Protein AF-A0A1W2CS95-F1 (afdb_monomer_lite)

Secondary structure (DSSP, 8-state):
-HHHHHHHHHHHHHHHHHHHHHHHHHHHHTSTTHHHHHHHHHHH-HHHHHHHHHHHHHHHS-S-S--TTPPPP-

Structure (mmCIF, N/CA/C/O backbone):
data_AF-A0A1W2CS95-F1
#
_entry.id   AF-A0A1W2CS95-F1
#
loop_
_atom_site.group_PDB
_atom_site.id
_atom_site.type_symbol
_atom_site.label_atom_id
_atom_site.label_alt_id
_atom_site.label_comp_id
_atom_site.label_asym_id
_atom_site.label_entity_id
_atom_site.label_seq_id
_atom_site.pdbx_PDB_ins_code
_atom_site.Cartn_x
_atom_site.Cartn_y
_atom_site.Cartn_z
_atom_site.occupancy
_atom_site.B_iso_or_equiv
_atom_site.auth_seq_id
_atom_site.auth_comp_id
_atom_site.auth_asym_id
_atom_site.auth_atom_id
_atom_site.pdbx_PDB_model_num
ATOM 1 N N . MET A 1 1 ? 10.037 2.477 -32.344 1.00 71.62 1 MET A N 1
ATOM 2 C CA . MET A 1 1 ? 9.406 1.494 -31.434 1.00 71.62 1 MET A CA 1
ATOM 3 C C . MET A 1 1 ? 10.213 1.349 -30.147 1.00 71.62 1 MET A C 1
ATOM 5 O O . MET A 1 1 ? 9.617 1.301 -29.082 1.00 71.62 1 MET A O 1
ATOM 9 N N . ASP A 1 2 ? 11.544 1.386 -30.214 1.00 87.38 2 ASP A N 1
ATOM 10 C CA . ASP A 1 2 ? 12.442 1.147 -29.068 1.00 87.38 2 ASP A CA 1
ATOM 11 C C . ASP A 1 2 ? 12.322 2.181 -27.942 1.00 87.38 2 ASP A C 1
ATOM 13 O O . ASP A 1 2 ? 12.332 1.829 -26.766 1.00 87.38 2 ASP A O 1
ATOM 17 N N . LEU A 1 3 ? 12.110 3.455 -28.285 1.00 90.88 3 LEU A N 1
ATOM 18 C CA . LEU A 1 3 ? 11.890 4.510 -27.291 1.00 90.88 3 LEU A CA 1
ATOM 19 C C . LEU A 1 3 ? 10.586 4.307 -26.503 1.00 90.88 3 LEU A C 1
ATOM 21 O O . LEU A 1 3 ? 10.564 4.513 -25.293 1.00 90.88 3 LEU A O 1
ATOM 25 N N . LEU A 1 4 ? 9.514 3.852 -27.163 1.00 92.75 4 LEU A N 1
ATOM 26 C CA . LEU A 1 4 ? 8.244 3.548 -26.493 1.00 92.75 4 LEU A CA 1
ATOM 27 C C . LEU A 1 4 ? 8.400 2.371 -25.525 1.00 92.75 4 LEU A C 1
ATOM 29 O O . LEU A 1 4 ? 7.900 2.441 -24.405 1.00 92.75 4 LEU A O 1
ATOM 33 N N . PHE A 1 5 ? 9.141 1.330 -25.919 1.00 94.12 5 PHE A N 1
ATOM 34 C CA . PHE A 1 5 ? 9.465 0.216 -25.027 1.00 94.12 5 PHE A CA 1
ATOM 35 C C . PHE A 1 5 ? 10.322 0.655 -23.838 1.00 94.12 5 PHE A C 1
ATOM 37 O O . PHE A 1 5 ? 10.033 0.259 -22.712 1.00 94.12 5 PHE A O 1
ATOM 44 N N . GLY A 1 6 ? 11.324 1.511 -24.058 1.00 93.81 6 GLY A N 1
ATOM 45 C CA . GLY A 1 6 ? 12.160 2.053 -22.986 1.00 93.81 6 GLY A CA 1
ATOM 46 C C . GLY A 1 6 ? 11.358 2.860 -21.962 1.00 93.81 6 GLY A C 1
ATOM 47 O O . GLY A 1 6 ? 11.493 2.642 -20.759 1.00 93.81 6 GLY A O 1
ATOM 48 N N . VAL A 1 7 ? 10.464 3.738 -22.428 1.00 95.25 7 VAL A N 1
ATOM 49 C CA . VAL A 1 7 ? 9.579 4.522 -21.550 1.00 95.25 7 VAL A CA 1
ATOM 50 C C . VAL A 1 7 ? 8.588 3.621 -20.812 1.00 95.25 7 VAL A C 1
ATOM 52 O O . VAL A 1 7 ? 8.391 3.792 -19.610 1.00 95.25 7 VAL A O 1
ATOM 55 N N . ALA A 1 8 ? 7.994 2.636 -21.492 1.00 95.25 8 ALA A N 1
ATOM 56 C CA . ALA A 1 8 ? 7.069 1.694 -20.867 1.00 95.25 8 ALA A CA 1
ATOM 57 C C . ALA A 1 8 ? 7.758 0.846 -19.788 1.00 95.25 8 ALA A C 1
ATOM 59 O O . ALA A 1 8 ? 7.224 0.701 -18.689 1.00 95.25 8 ALA A O 1
ATOM 60 N N . ALA A 1 9 ? 8.961 0.337 -20.064 1.00 95.06 9 ALA A N 1
ATOM 61 C CA . ALA A 1 9 ? 9.738 -0.439 -19.106 1.00 95.06 9 ALA A CA 1
ATOM 62 C C . ALA A 1 9 ? 10.095 0.401 -17.871 1.00 95.06 9 ALA A C 1
ATOM 64 O O . ALA A 1 9 ? 9.799 -0.014 -16.750 1.00 95.06 9 ALA A O 1
ATOM 65 N N . LEU A 1 10 ? 10.637 1.607 -18.072 1.00 96.19 10 LEU A N 1
ATOM 66 C CA . LEU A 1 10 ? 11.023 2.501 -16.978 1.00 96.19 10 LEU A CA 1
ATOM 67 C C . LEU A 1 10 ? 9.814 2.961 -16.147 1.00 96.19 10 LEU A C 1
ATOM 69 O O . LEU A 1 10 ? 9.909 3.073 -14.928 1.00 96.19 10 LEU A O 1
ATOM 73 N N . GLY A 1 11 ? 8.672 3.204 -16.795 1.00 96.88 11 GLY A N 1
ATOM 74 C CA . GLY A 1 11 ? 7.439 3.632 -16.135 1.00 96.88 11 GLY A CA 1
ATOM 75 C C . GLY A 1 11 ? 6.679 2.506 -15.434 1.00 96.88 11 GLY A C 1
ATOM 76 O O . GLY A 1 11 ? 5.976 2.768 -14.461 1.00 96.88 11 GLY A O 1
ATOM 77 N N . SER A 1 12 ? 6.820 1.255 -15.882 1.00 96.44 12 SER A N 1
ATOM 78 C CA . SER A 1 12 ? 6.011 0.127 -15.393 1.00 96.44 12 SER A CA 1
ATOM 79 C C . SER A 1 12 ? 6.127 -0.091 -13.881 1.00 96.44 12 SER A C 1
ATOM 81 O O . SER A 1 12 ? 5.115 -0.219 -13.189 1.00 96.44 12 SER A O 1
ATOM 83 N N . VAL A 1 13 ? 7.349 -0.070 -13.351 1.00 96.31 13 VAL A N 1
ATOM 84 C CA . VAL A 1 13 ? 7.639 -0.292 -11.929 1.00 96.31 13 VAL A CA 1
ATOM 85 C C . VAL A 1 13 ? 7.071 0.826 -11.044 1.00 96.31 13 VAL A C 1
ATOM 87 O O . VAL A 1 13 ? 6.272 0.513 -10.156 1.00 96.31 13 VAL A O 1
ATOM 90 N N . PRO A 1 14 ? 7.398 2.119 -11.259 1.00 97.38 14 PRO A N 1
ATOM 91 C CA . PRO A 1 1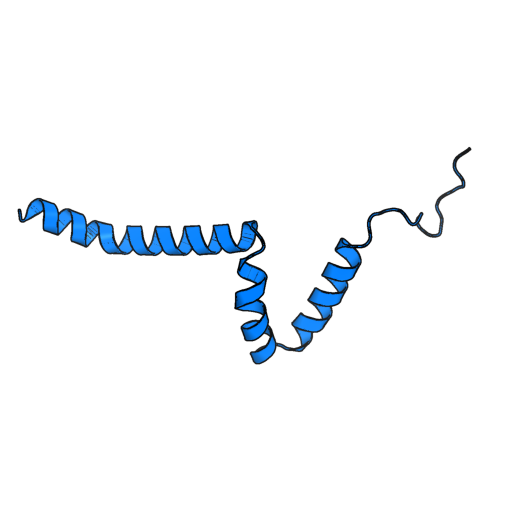4 ? 6.854 3.189 -10.430 1.00 97.38 14 PRO A CA 1
ATOM 92 C C . PRO A 1 14 ? 5.335 3.329 -10.578 1.00 97.38 14 PRO A C 1
ATOM 94 O O . PRO A 1 14 ? 4.670 3.595 -9.582 1.00 97.38 14 PRO A O 1
ATOM 97 N N . LEU A 1 15 ? 4.763 3.094 -11.768 1.00 97.31 15 LEU A N 1
ATOM 98 C CA . LEU A 1 15 ? 3.307 3.116 -11.964 1.00 97.31 15 LEU A CA 1
ATOM 99 C C . LEU A 1 15 ? 2.608 2.008 -11.178 1.00 97.31 15 LEU A C 1
ATOM 101 O O . LEU A 1 15 ? 1.595 2.265 -10.528 1.00 97.31 15 LEU A O 1
ATOM 105 N N . THR A 1 16 ? 3.162 0.795 -11.191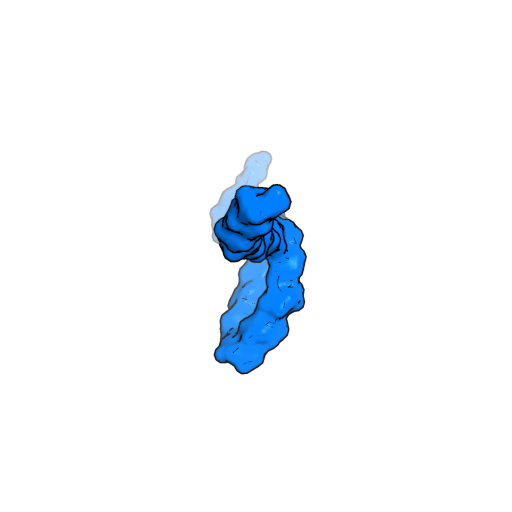 1.00 96.94 16 THR A N 1
ATOM 106 C CA . THR A 1 16 ? 2.613 -0.330 -10.424 1.00 96.94 16 THR A CA 1
ATOM 107 C C . THR A 1 16 ? 2.675 -0.040 -8.925 1.00 96.94 16 THR A C 1
ATOM 109 O O . THR A 1 16 ? 1.679 -0.204 -8.220 1.00 96.94 16 THR A O 1
ATOM 112 N N . LEU A 1 17 ? 3.812 0.465 -8.436 1.00 97.69 17 LEU A N 1
ATOM 113 C CA . LEU A 1 17 ? 3.986 0.793 -7.022 1.00 97.69 17 LEU A CA 1
ATOM 114 C C . LEU A 1 17 ? 3.074 1.946 -6.578 1.00 97.69 17 LEU A C 1
ATOM 116 O O . LEU A 1 17 ? 2.450 1.873 -5.517 1.00 97.69 17 LEU A O 1
ATOM 120 N N . ALA A 1 18 ? 2.954 2.991 -7.399 1.00 96.81 18 ALA A N 1
ATOM 121 C CA . ALA A 1 18 ? 2.056 4.112 -7.148 1.00 96.81 18 ALA A CA 1
ATOM 122 C C . ALA A 1 18 ? 0.590 3.661 -7.143 1.00 96.81 18 ALA A C 1
ATOM 124 O O . ALA A 1 18 ? -0.155 4.021 -6.231 1.00 96.81 18 ALA A O 1
ATOM 125 N N . GLY A 1 19 ? 0.190 2.823 -8.104 1.00 96.25 19 GLY A N 1
ATOM 126 C CA . GLY A 1 19 ? -1.150 2.244 -8.176 1.00 96.25 19 GLY A CA 1
ATOM 127 C C . GLY A 1 19 ? -1.485 1.406 -6.943 1.00 96.25 19 GLY A C 1
ATOM 128 O O . GLY A 1 19 ? -2.538 1.600 -6.336 1.00 96.25 19 GLY A O 1
ATOM 129 N N . PHE A 1 20 ? -0.564 0.540 -6.514 1.00 94.69 20 PHE A N 1
ATOM 130 C CA . PHE A 1 20 ? -0.741 -0.273 -5.311 1.00 94.69 20 PHE A CA 1
ATOM 131 C C . PHE A 1 20 ? -0.831 0.584 -4.043 1.00 94.69 20 PHE A C 1
ATOM 133 O O . PHE A 1 20 ? -1.726 0.394 -3.220 1.00 94.69 20 PHE A O 1
ATOM 140 N N . THR A 1 21 ? 0.048 1.578 -3.905 1.00 94.62 21 THR A N 1
ATOM 141 C CA . THR A 1 21 ? 0.054 2.494 -2.754 1.00 94.62 21 THR A CA 1
ATOM 142 C C . THR A 1 21 ? -1.237 3.308 -2.695 1.00 94.62 21 THR A C 1
ATOM 144 O O . THR A 1 21 ? -1.863 3.411 -1.639 1.00 94.62 21 THR A O 1
ATOM 147 N N . TRP A 1 22 ? -1.681 3.851 -3.831 1.00 94.06 22 TRP A N 1
ATOM 148 C CA . TRP A 1 22 ? -2.941 4.582 -3.929 1.00 94.06 22 TRP A CA 1
ATOM 149 C C . TRP A 1 22 ? -4.135 3.694 -3.587 1.00 94.06 22 TRP A C 1
ATOM 151 O O . TRP A 1 22 ? -4.994 4.108 -2.808 1.00 94.06 22 TRP A O 1
ATOM 161 N N . TYR A 1 23 ? -4.165 2.463 -4.103 1.00 88.81 23 TYR A N 1
ATOM 162 C CA . TYR A 1 23 ? -5.201 1.490 -3.778 1.00 88.81 23 TYR A CA 1
ATOM 163 C C . TYR A 1 23 ? -5.228 1.172 -2.280 1.00 88.81 23 TYR A C 1
ATOM 165 O O . TYR A 1 23 ? -6.290 1.241 -1.665 1.00 88.81 23 TYR A O 1
ATOM 173 N N . ALA A 1 24 ? -4.073 0.913 -1.664 1.00 85.06 24 ALA A N 1
ATOM 174 C CA . ALA A 1 24 ? -3.969 0.640 -0.234 1.00 85.06 24 ALA A CA 1
ATOM 175 C C . ALA A 1 24 ? -4.462 1.825 0.616 1.00 85.06 24 ALA A C 1
ATOM 177 O O . ALA A 1 24 ? -5.249 1.643 1.546 1.00 85.06 24 ALA A O 1
ATOM 178 N N . VAL A 1 25 ? -4.059 3.055 0.280 1.00 87.88 25 VAL A N 1
ATOM 179 C CA . VAL A 1 25 ? -4.532 4.272 0.965 1.00 87.88 25 VAL A CA 1
ATOM 180 C C . VAL A 1 25 ? -6.031 4.467 0.758 1.00 87.88 25 VAL A C 1
ATOM 182 O O . VAL A 1 25 ? -6.750 4.787 1.706 1.00 87.88 25 VAL A O 1
ATOM 185 N N . ARG A 1 26 ? -6.525 4.260 -0.465 1.00 85.81 26 ARG A N 1
ATOM 186 C CA . ARG A 1 26 ? -7.946 4.379 -0.783 1.00 85.81 26 ARG A CA 1
ATOM 187 C C . ARG A 1 26 ? -8.769 3.364 -0.000 1.00 85.81 26 ARG A C 1
ATOM 189 O O . ARG A 1 26 ? -9.718 3.779 0.652 1.00 85.81 26 ARG A O 1
ATOM 196 N N . ALA A 1 27 ? -8.367 2.095 0.011 1.00 79.06 27 ALA A N 1
ATOM 197 C CA . ALA A 1 27 ? -9.028 1.030 0.759 1.00 79.06 27 ALA A CA 1
ATOM 198 C C . ALA A 1 27 ? -9.084 1.325 2.267 1.00 79.06 27 ALA A C 1
ATOM 200 O O . ALA A 1 27 ? -10.112 1.088 2.901 1.00 79.06 27 ALA A O 1
ATOM 201 N N . ARG A 1 28 ? -8.016 1.905 2.839 1.00 76.81 28 ARG A N 1
ATOM 202 C CA . ARG A 1 28 ? -8.002 2.372 4.237 1.00 76.81 28 ARG A CA 1
ATOM 203 C C . ARG A 1 28 ? -9.001 3.507 4.479 1.00 76.81 28 ARG A C 1
ATOM 205 O O . ARG A 1 28 ? -9.696 3.494 5.487 1.00 76.81 28 ARG A O 1
ATOM 212 N N . ARG A 1 29 ? -9.103 4.473 3.558 1.00 77.25 29 ARG A N 1
ATOM 213 C CA . ARG A 1 29 ? -10.010 5.632 3.687 1.00 77.25 29 ARG A CA 1
ATOM 214 C C . ARG A 1 29 ? -11.483 5.292 3.467 1.00 77.25 29 ARG A C 1
ATOM 216 O O . ARG A 1 29 ? -12.336 5.923 4.075 1.00 77.25 29 ARG A O 1
ATOM 223 N 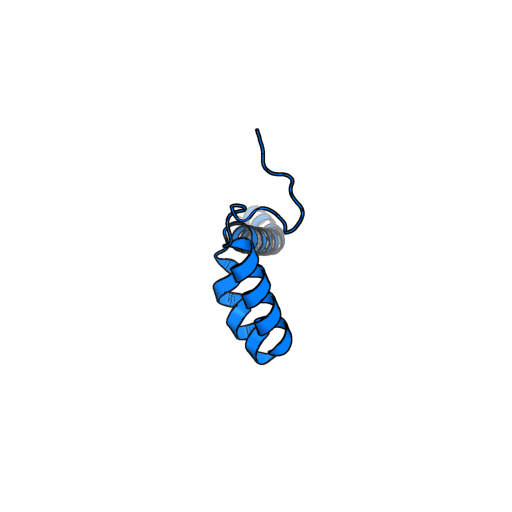N . THR A 1 30 ? -11.796 4.332 2.600 1.00 73.38 30 THR A N 1
ATOM 224 C CA . THR A 1 30 ? -13.183 3.939 2.293 1.00 73.38 30 THR A CA 1
ATOM 225 C C . THR A 1 30 ? -13.728 2.857 3.227 1.00 73.38 30 THR A C 1
ATOM 227 O O . THR A 1 30 ? -14.833 2.376 3.004 1.00 73.38 30 THR A O 1
ATOM 230 N N . GLY A 1 31 ? -12.967 2.428 4.242 1.00 62.09 31 GLY A N 1
ATOM 231 C CA . GLY A 1 31 ? -13.374 1.382 5.191 1.00 62.09 31 GLY A CA 1
ATOM 232 C C . GLY A 1 31 ? -13.434 -0.036 4.603 1.00 62.09 31 GLY A C 1
ATOM 233 O O . GLY A 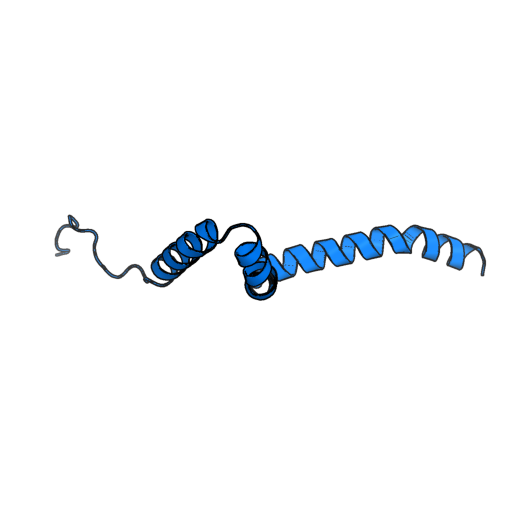1 31 ? -13.535 -1.006 5.345 1.00 62.09 31 GLY A O 1
ATOM 234 N N . SER A 1 32 ? -13.296 -0.190 3.285 1.00 60.03 32 SER A N 1
ATOM 235 C CA . SER A 1 32 ? -13.283 -1.483 2.592 1.00 60.03 32 SER A CA 1
ATOM 236 C C . SER A 1 32 ? -12.016 -2.308 2.856 1.00 60.03 32 SER A C 1
ATOM 238 O O . SER A 1 32 ? -12.042 -3.526 2.713 1.00 60.03 32 SER A O 1
ATOM 240 N N . GLY A 1 33 ? -10.920 -1.678 3.294 1.00 55.06 33 GLY A N 1
ATOM 241 C CA . GLY A 1 33 ? -9.686 -2.365 3.687 1.00 55.06 33 GLY A CA 1
ATOM 242 C C . GLY A 1 33 ? -9.751 -3.075 5.044 1.00 55.06 33 GLY A C 1
ATOM 243 O O . GLY A 1 33 ? -8.973 -4.002 5.267 1.00 55.06 33 GLY A O 1
ATOM 244 N N . GLN A 1 34 ? -10.685 -2.703 5.932 1.00 54.47 34 GLN A N 1
ATOM 245 C CA . GLN A 1 34 ? -10.828 -3.382 7.227 1.00 54.47 34 GLN A CA 1
ATOM 246 C C . GLN A 1 34 ? -11.267 -4.842 7.063 1.00 54.47 34 GLN A C 1
ATOM 248 O O . GLN A 1 34 ? -10.842 -5.691 7.834 1.00 54.47 34 GLN A O 1
ATOM 253 N N . SER A 1 35 ? -12.046 -5.165 6.025 1.00 57.84 35 SER A N 1
ATOM 254 C CA . SER A 1 35 ? -12.562 -6.526 5.829 1.00 57.84 35 SER A CA 1
ATOM 255 C C . SER A 1 35 ? -11.520 -7.527 5.315 1.00 57.84 35 SER A C 1
ATOM 257 O O . SER A 1 35 ? -11.718 -8.724 5.490 1.00 57.84 35 SER A O 1
ATOM 259 N N . LEU A 1 36 ? -10.440 -7.069 4.667 1.00 56.28 36 LEU A N 1
ATOM 260 C CA . LEU A 1 36 ? -9.401 -7.954 4.120 1.00 56.28 36 LEU A CA 1
ATOM 261 C C . LEU A 1 36 ? -8.218 -8.144 5.068 1.00 56.28 36 LEU A C 1
ATOM 263 O O . LEU A 1 36 ? -7.582 -9.184 4.999 1.00 56.28 36 LEU A O 1
ATOM 267 N N . MET A 1 37 ? -7.916 -7.170 5.934 1.00 58.81 37 MET A N 1
ATOM 268 C CA . MET A 1 37 ? -6.855 -7.300 6.944 1.00 58.81 37 MET A CA 1
ATOM 269 C C . MET A 1 37 ? -7.361 -7.884 8.268 1.00 58.81 37 MET A C 1
ATOM 271 O O . MET A 1 37 ? -6.571 -8.517 8.957 1.00 58.81 37 MET A O 1
ATOM 275 N N . ALA A 1 38 ? -8.658 -7.764 8.590 1.00 59.69 38 ALA A N 1
ATOM 276 C CA . ALA A 1 38 ? -9.224 -8.337 9.817 1.00 59.69 38 ALA A CA 1
ATOM 277 C C . ALA A 1 38 ? -8.964 -9.851 9.988 1.00 59.69 38 ALA A C 1
ATOM 279 O O . ALA A 1 38 ? -8.584 -10.241 11.090 1.00 59.69 38 ALA A O 1
ATOM 280 N N . PRO A 1 39 ? -9.072 -10.702 8.944 1.00 59.03 39 PRO A N 1
ATOM 281 C CA . PRO A 1 39 ? -8.736 -12.122 9.073 1.00 59.03 39 PRO A CA 1
ATOM 282 C C . PRO A 1 39 ? -7.233 -12.370 9.276 1.00 59.03 39 PRO A C 1
ATOM 284 O O . PRO A 1 39 ? -6.850 -13.325 9.941 1.00 59.03 39 PRO A O 1
ATOM 287 N N . PHE A 1 40 ? -6.359 -11.526 8.712 1.00 61.34 40 PHE A N 1
ATOM 288 C CA . PHE A 1 40 ? -4.907 -11.668 8.885 1.00 61.34 40 PHE A CA 1
ATOM 289 C C . PHE A 1 40 ? -4.438 -11.187 10.261 1.00 61.34 40 PHE A C 1
ATOM 291 O O . PHE A 1 40 ? -3.562 -11.813 10.853 1.00 61.34 40 PHE A O 1
ATOM 298 N N . GLU A 1 41 ? -5.034 -10.115 10.788 1.00 60.53 41 GLU A N 1
ATOM 299 C CA . GLU A 1 41 ? -4.817 -9.678 12.170 1.00 60.53 41 GLU A CA 1
ATOM 300 C C . GLU A 1 41 ? -5.299 -10.735 13.172 1.00 60.53 41 GLU A C 1
ATOM 302 O O . GLU A 1 41 ? -4.605 -10.987 14.146 1.00 60.53 41 GLU A O 1
ATOM 307 N N . GLU A 1 42 ? -6.405 -11.438 12.904 1.00 61.62 42 GLU A N 1
ATOM 308 C CA . GLU A 1 42 ? -6.872 -12.551 13.747 1.00 61.62 42 GLU A CA 1
ATOM 309 C C . GLU A 1 42 ? -5.874 -13.723 13.813 1.00 61.62 42 GLU A C 1
ATOM 311 O O . GLU A 1 42 ? -5.701 -14.327 14.872 1.00 61.62 42 GLU A O 1
ATOM 316 N N . ILE A 1 43 ? -5.175 -14.021 12.710 1.00 68.56 43 ILE A N 1
ATOM 317 C CA . ILE A 1 43 ? -4.190 -15.115 12.650 1.00 68.56 43 ILE A CA 1
ATOM 318 C C . ILE A 1 43 ? -2.935 -14.801 13.478 1.00 68.56 43 ILE A C 1
ATOM 320 O O . ILE A 1 43 ? -2.340 -15.718 14.044 1.00 68.56 43 ILE A O 1
ATOM 324 N N . TRP A 1 44 ? -2.507 -13.536 13.530 1.00 64.94 44 TRP A N 1
ATOM 325 C CA . TRP A 1 44 ? -1.217 -13.161 14.125 1.00 64.94 44 TRP A CA 1
ATOM 326 C C . TRP A 1 44 ? -1.332 -12.451 15.482 1.00 64.94 44 TRP A C 1
ATOM 328 O O . TRP A 1 44 ? -0.403 -12.535 16.283 1.00 64.94 44 TRP A O 1
ATOM 338 N N . ASP A 1 45 ? -2.459 -11.790 15.770 1.00 63.56 45 ASP A N 1
ATOM 339 C CA . ASP A 1 45 ? -2.727 -11.123 17.050 1.00 63.56 45 ASP A CA 1
ATOM 340 C C . ASP A 1 45 ? -4.236 -11.107 17.404 1.00 63.56 45 ASP A C 1
ATOM 342 O O . ASP A 1 45 ? -4.953 -10.123 17.176 1.00 63.56 45 ASP A O 1
ATOM 346 N N . PRO A 1 46 ? -4.750 -12.183 18.028 1.00 58.97 46 PRO A N 1
ATOM 347 C CA . PRO A 1 46 ? -6.158 -12.273 18.414 1.00 58.97 46 PRO A CA 1
ATOM 348 C C . PRO A 1 46 ? -6.547 -11.296 19.540 1.00 58.97 46 PRO A C 1
ATOM 350 O O . PRO A 1 46 ? -7.738 -11.067 19.774 1.00 58.97 46 PRO A O 1
ATOM 353 N N . VAL A 1 47 ? -5.580 -10.713 20.261 1.00 58.44 47 VAL A N 1
ATOM 354 C CA . VAL A 1 47 ? -5.845 -9.812 21.396 1.00 58.44 47 VAL A CA 1
ATOM 355 C C . VAL A 1 47 ? -6.221 -8.416 20.901 1.00 58.44 47 VAL A C 1
ATOM 357 O O . VAL A 1 47 ? -7.162 -7.816 21.424 1.00 58.44 47 VAL A O 1
ATOM 360 N N . VAL A 1 48 ? -5.577 -7.928 19.838 1.00 53.97 48 VAL A N 1
ATOM 361 C CA . VAL A 1 48 ? -5.913 -6.641 19.199 1.00 53.97 48 VAL A CA 1
ATOM 362 C C . VAL A 1 48 ? -7.325 -6.649 18.594 1.00 53.97 48 VAL A C 1
ATOM 364 O O . VAL A 1 48 ? -8.002 -5.616 18.572 1.00 53.97 48 VAL A O 1
ATOM 367 N N . HIS A 1 49 ? -7.823 -7.818 18.176 1.00 54.91 49 HIS A N 1
ATOM 368 C CA . HIS A 1 49 ? -9.169 -7.957 17.619 1.00 54.91 49 HIS A CA 1
ATOM 369 C C . HIS A 1 49 ? -10.275 -7.595 18.628 1.00 54.91 49 HIS A C 1
AT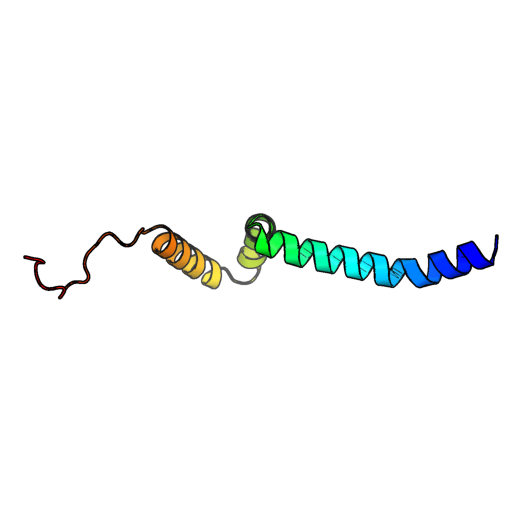OM 371 O O . HIS A 1 49 ? -11.205 -6.863 18.283 1.00 54.91 49 HIS A O 1
ATOM 377 N N . ARG A 1 50 ? -10.159 -8.023 19.897 1.00 56.66 50 ARG A N 1
ATOM 378 C CA . ARG A 1 50 ? -11.139 -7.672 20.948 1.00 56.66 50 ARG A CA 1
ATOM 379 C C . ARG A 1 50 ? -11.198 -6.167 21.205 1.00 56.66 50 ARG A C 1
ATOM 381 O O . ARG A 1 50 ? -12.287 -5.607 21.308 1.00 56.66 50 ARG A O 1
ATOM 388 N N . THR A 1 51 ? -10.045 -5.507 21.224 1.00 57.06 51 THR A N 1
ATOM 389 C CA . THR A 1 51 ? -9.951 -4.062 21.462 1.00 57.06 51 THR A CA 1
ATOM 390 C C . THR A 1 51 ? -10.597 -3.253 20.333 1.00 57.06 51 THR A C 1
ATOM 392 O O . THR A 1 51 ? -11.313 -2.287 20.591 1.00 57.06 51 THR A O 1
ATOM 395 N N . ASN A 1 52 ? -10.425 -3.667 19.072 1.00 57.47 52 ASN A N 1
ATOM 396 C CA . ASN A 1 52 ? -11.061 -2.997 17.932 1.00 57.47 52 ASN A CA 1
ATOM 397 C C . ASN A 1 52 ? -12.595 -3.128 17.937 1.00 57.47 52 ASN A C 1
ATOM 399 O O . ASN A 1 52 ? -13.289 -2.190 17.539 1.00 57.47 52 ASN A O 1
ATOM 403 N N . VAL A 1 53 ? -13.144 -4.249 18.422 1.00 60.56 53 VAL A N 1
ATOM 404 C CA . VAL A 1 53 ? -14.600 -4.426 18.580 1.00 60.56 53 VAL A CA 1
ATOM 405 C C . VAL A 1 53 ? -15.167 -3.444 19.607 1.00 60.56 53 VAL A C 1
ATOM 407 O O . VAL A 1 53 ? -16.209 -2.835 19.364 1.00 60.56 53 VAL A O 1
ATOM 410 N N . GLU A 1 54 ? -14.473 -3.235 20.724 1.00 59.06 54 GLU A N 1
ATOM 411 C CA . GLU A 1 54 ? -14.902 -2.301 21.771 1.00 59.06 54 GLU A CA 1
ATOM 412 C C . GLU A 1 54 ? -14.815 -0.838 21.319 1.00 59.06 54 GLU A C 1
ATOM 414 O O . GLU A 1 54 ? -15.754 -0.070 21.545 1.00 59.06 54 GLU A O 1
ATOM 419 N N . VAL A 1 55 ? -13.749 -0.461 20.602 1.00 61.53 55 VAL A N 1
ATOM 420 C CA . VAL A 1 55 ? -13.602 0.880 20.008 1.00 61.53 55 VAL A CA 1
ATOM 421 C C . VAL A 1 55 ? -14.690 1.141 18.965 1.00 61.53 55 VAL A C 1
ATOM 423 O O . VAL A 1 55 ? -15.301 2.209 18.978 1.00 61.53 55 VAL A O 1
ATOM 426 N N . HIS A 1 56 ? -15.006 0.166 18.106 1.00 60.28 56 HIS A N 1
ATOM 427 C CA . HIS A 1 56 ? -16.093 0.292 17.127 1.00 60.28 56 HIS A CA 1
ATOM 428 C C . HIS A 1 56 ? -17.477 0.337 17.776 1.00 60.28 56 HIS A C 1
ATOM 430 O O . HIS A 1 56 ? -18.347 1.076 17.313 1.00 60.28 56 HIS A O 1
ATOM 436 N N . ALA A 1 57 ? -17.695 -0.412 18.858 1.00 62.16 57 ALA A N 1
ATOM 437 C CA . ALA A 1 57 ? -18.928 -0.338 19.636 1.00 62.16 57 ALA A CA 1
ATOM 438 C C . ALA A 1 57 ? -19.084 1.034 20.309 1.00 62.16 57 ALA A C 1
ATOM 440 O O . ALA A 1 57 ? -20.180 1.592 20.311 1.00 62.16 57 ALA A O 1
ATOM 441 N N . GLN A 1 58 ? -17.993 1.610 20.820 1.00 59.41 58 GLN A N 1
ATOM 442 C CA . GLN A 1 58 ? -17.977 2.950 21.405 1.00 59.41 58 GLN A CA 1
ATOM 443 C C . GLN A 1 58 ? -18.161 4.044 20.344 1.00 59.41 58 GLN A C 1
ATOM 445 O O . GLN A 1 58 ? -18.924 4.975 20.564 1.00 59.41 58 GLN A O 1
ATOM 450 N N . ALA A 1 59 ? -17.549 3.906 19.166 1.00 60.78 59 ALA A N 1
ATOM 451 C CA . ALA A 1 59 ? -17.715 4.840 18.052 1.00 60.78 59 ALA A CA 1
ATOM 452 C C . ALA A 1 59 ? -19.143 4.833 17.471 1.00 60.78 59 ALA A C 1
ATOM 454 O O . ALA A 1 59 ? -19.610 5.850 16.962 1.00 60.78 59 ALA A O 1
ATOM 455 N N . ARG A 1 60 ? -19.857 3.699 17.560 1.00 60.16 60 ARG A N 1
ATOM 456 C CA . ARG A 1 60 ? -21.283 3.593 17.195 1.00 60.16 60 ARG A CA 1
ATOM 457 C C . ARG A 1 60 ? -22.231 4.126 18.268 1.00 60.16 60 ARG A C 1
ATOM 459 O O . ARG A 1 60 ? -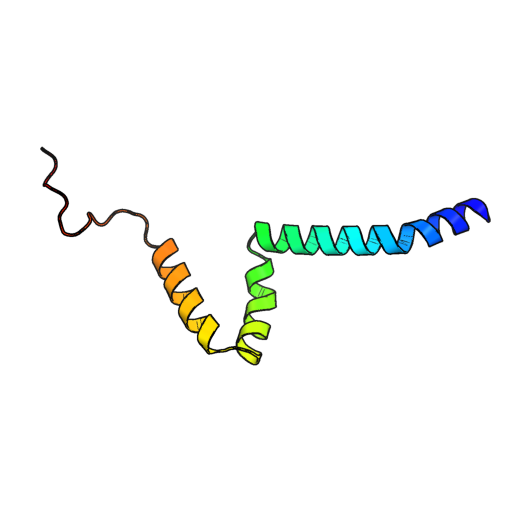23.397 4.358 17.953 1.00 60.16 60 ARG A O 1
ATOM 466 N N . ARG A 1 61 ? -21.775 4.338 19.509 1.00 61.25 61 ARG A N 1
ATOM 467 C CA . ARG A 1 61 ? -22.555 5.082 20.505 1.00 61.25 61 ARG A CA 1
ATOM 468 C C . ARG A 1 61 ? -22.517 6.559 20.115 1.00 61.25 61 ARG A C 1
ATOM 470 O O . ARG A 1 61 ? -21.590 7.285 20.453 1.00 61.25 61 ARG A O 1
ATOM 477 N N . THR A 1 62 ? -23.532 6.995 19.373 1.00 58.25 62 THR A N 1
ATOM 478 C CA . THR A 1 62 ? -23.856 8.415 19.191 1.00 58.25 62 THR A CA 1
ATOM 479 C C . THR A 1 62 ? -23.836 9.117 20.560 1.00 58.25 62 THR A C 1
ATOM 481 O O . THR A 1 62 ? -24.353 8.542 21.523 1.00 58.25 62 THR A O 1
ATOM 484 N N . PRO A 1 63 ? -23.247 10.323 20.686 1.00 59.03 63 PRO A N 1
ATOM 485 C CA . PRO A 1 63 ? -23.153 11.036 21.955 1.00 59.03 63 PRO A CA 1
ATOM 486 C C . PRO A 1 63 ? -24.547 11.530 22.351 1.00 59.03 63 PRO A C 1
ATOM 488 O O . PRO A 1 63 ? -24.955 12.633 22.006 1.00 59.03 63 PRO A O 1
ATOM 491 N N . GLN A 1 64 ? -25.323 10.677 23.011 1.00 58.06 64 GLN A N 1
ATOM 492 C CA . GLN A 1 64 ? -26.646 11.037 23.518 1.00 58.06 64 GLN A CA 1
ATOM 493 C C . GLN A 1 64 ? -26.884 10.575 24.956 1.00 58.06 64 GLN A C 1
ATOM 495 O O . GLN A 1 64 ? -27.994 10.698 25.463 1.00 58.06 64 GLN A O 1
ATOM 500 N N . ALA A 1 65 ? -25.849 10.072 25.628 1.00 63.03 65 ALA A N 1
ATOM 501 C CA . ALA A 1 65 ? -25.875 9.890 27.069 1.00 63.03 65 ALA A CA 1
ATOM 502 C C . ALA A 1 65 ? -25.087 11.049 27.700 1.00 63.03 65 ALA A C 1
ATOM 504 O O . ALA A 1 65 ? -23.886 11.146 27.433 1.00 63.03 65 ALA A O 1
ATOM 505 N N . PRO A 1 66 ? -25.736 11.932 28.484 1.00 63.09 66 PRO A N 1
ATOM 506 C CA . PRO A 1 66 ? -25.037 12.922 29.295 1.00 63.09 66 PRO A CA 1
ATOM 507 C C . PRO A 1 66 ? -23.978 12.224 30.145 1.00 63.09 66 PRO A C 1
ATOM 509 O O . PRO A 1 66 ? -24.210 11.115 30.644 1.00 63.09 66 PRO A O 1
ATOM 512 N N . SER A 1 67 ? -22.816 12.851 30.294 1.00 65.50 67 SER A N 1
ATOM 513 C CA . SER A 1 67 ? -21.789 12.322 31.181 1.00 65.50 67 SER A CA 1
ATOM 514 C C . SER A 1 67 ? -22.359 12.276 32.602 1.00 65.50 67 SER A C 1
ATOM 516 O O . SER A 1 67 ? -23.024 13.231 33.015 1.00 65.50 67 SER A O 1
ATOM 518 N N . PRO A 1 68 ? -22.123 11.209 33.386 1.00 65.56 68 PRO A N 1
ATOM 519 C CA . PRO A 1 68 ? -22.473 11.206 34.801 1.00 65.56 68 PRO A CA 1
ATOM 520 C C . PRO A 1 68 ? -21.762 12.378 35.498 1.00 65.56 68 PRO A C 1
ATOM 522 O O . PRO A 1 68 ? -20.551 12.337 35.705 1.00 65.56 68 PRO A O 1
ATOM 525 N N . GLY A 1 69 ? -22.502 13.450 35.789 1.00 67.75 69 GLY A N 1
ATOM 526 C CA . GLY A 1 69 ? -21.965 14.711 36.313 1.00 67.75 69 GLY A CA 1
ATOM 527 C C . GLY A 1 69 ? -22.388 15.968 35.548 1.00 67.75 69 GLY A C 1
ATOM 528 O O . GLY A 1 69 ? -22.170 17.063 36.061 1.00 67.75 69 GLY A O 1
ATOM 529 N N . ASP A 1 70 ? -23.016 15.841 34.374 1.00 76.12 70 ASP A N 1
ATOM 530 C CA . ASP A 1 70 ? -23.563 17.004 33.674 1.00 76.12 70 ASP A CA 1
ATOM 531 C C . ASP A 1 70 ? -24.739 17.603 34.471 1.00 76.12 70 ASP A C 1
ATOM 533 O O . ASP A 1 70 ? -25.649 16.869 34.879 1.00 76.12 70 ASP A O 1
ATOM 537 N N . PRO A 1 71 ? -24.743 18.925 34.728 1.00 74.81 71 PRO A N 1
ATOM 538 C CA . PRO A 1 71 ? -25.856 19.574 35.401 1.00 74.81 71 PRO A CA 1
ATOM 539 C C . PRO A 1 71 ? -27.118 19.494 34.526 1.00 74.81 71 PRO A C 1
ATOM 541 O O . PRO A 1 71 ? -27.017 19.569 33.298 1.00 74.81 71 PRO A O 1
ATOM 544 N N . PRO A 1 72 ? -28.318 19.370 35.124 1.00 74.00 72 PRO A N 1
ATOM 545 C CA . PRO A 1 72 ? -29.556 19.461 34.362 1.00 74.00 72 PRO A CA 1
ATOM 546 C C . PRO A 1 72 ? -29.612 20.831 33.675 1.00 74.00 72 PRO A C 1
ATOM 548 O O . PRO A 1 72 ? -29.495 21.868 34.329 1.00 74.00 72 PRO A O 1
ATOM 551 N N . ASN A 1 73 ? -29.738 20.824 32.348 1.00 68.19 73 ASN A N 1
ATOM 552 C CA . ASN A 1 73 ? -29.937 22.043 31.568 1.00 68.19 73 ASN A CA 1
ATOM 553 C C . ASN A 1 73 ? -31.299 22.664 31.963 1.00 68.19 73 ASN A C 1
ATOM 555 O O . ASN A 1 73 ? -32.251 21.890 32.104 1.00 68.19 73 ASN A O 1
ATOM 559 N N . PRO A 1 74 ? -31.398 23.991 32.185 1.00 63.22 74 PRO A N 1
ATOM 560 C CA . PRO A 1 74 ? -32.652 24.663 32.544 1.00 63.22 74 PRO A CA 1
ATOM 561 C C . PRO A 1 74 ? -33.769 24.503 31.507 1.00 63.22 74 PRO A C 1
ATOM 563 O O . PRO A 1 74 ? -33.461 24.375 30.298 1.00 63.22 74 PRO A O 1
#

Radius of gyration: 22.97 Å; chains: 1; bounding box: 45×40×68 Å

Organism: NCBI:txid40571

Foldseek 3Di:
DVVVVVCCVVVVVVVVVVVVVVVCVVCVVVVVVCVVCVVVCCVVPVPVNVVVVVVVVVVVPDPPDPDPPDDPDD

pLDDT: mean 73.31, std 15.67, range [53.97, 97.69]

Sequence (74 aa):
MDLLFGVAALGSVPLTLAGFTWYAVRARRTGSGQSLMAPFEEIWDPVVHRTNVEVHAQARRTPQAPSPGDPPNP